Protein AF-S7HQX7-F1 (afdb_monomer)

Nearest PDB structures (foldseek):
  7lxu-assembly1_U  TM=8.194E-01  e=4.400E+00  Plasmodium falciparum 3D7

Secondary structure (DSSP, 8-state):
---------TT--HHHHHHHHHHHHHHHHHHHHHHHHHHHHHHHHSSPPPHHHHHHHHHTSHHHHTT-

Radius of gyration: 15.85 Å; Cα contacts (8 Å, |Δi|>4): 36; chains: 1; bounding box: 33×29×42 Å

Mean predicted aligned error: 4.89 Å

pLDDT: mean 91.64, std 10.74, range [47.81, 98.44]

Structure (mmCIF, N/CA/C/O backbone):
data_AF-S7HQX7-F1
#
_entry.id   AF-S7HQX7-F1
#
loop_
_atom_site.group_PDB
_atom_site.id
_atom_site.type_symbol
_atom_site.label_atom_id
_atom_site.label_alt_id
_atom_site.label_comp_id
_atom_site.label_asym_id
_atom_site.label_entity_id
_atom_site.label_seq_id
_atom_site.pdbx_PDB_ins_code
_atom_site.Cartn_x
_atom_site.Cartn_y
_atom_site.Cartn_z
_atom_site.occupancy
_atom_site.B_iso_or_equiv
_atom_site.auth_seq_id
_atom_site.auth_comp_id
_atom_site.auth_asym_id
_atom_site.auth_atom_id
_atom_site.pdbx_PDB_model_num
ATOM 1 N N . MET A 1 1 ? 0.516 -20.750 15.052 1.00 47.81 1 MET A N 1
ATOM 2 C CA . MET A 1 1 ? 0.918 -19.349 14.801 1.00 47.81 1 MET A CA 1
ATOM 3 C C . MET A 1 1 ? 1.000 -18.644 16.154 1.00 47.81 1 MET A C 1
ATOM 5 O O . MET A 1 1 ? -0.014 -18.190 16.653 1.00 47.81 1 MET A O 1
ATOM 9 N N . TYR A 1 2 ? 2.167 -18.685 16.807 1.00 50.75 2 TYR A N 1
ATOM 10 C CA . TYR A 1 2 ? 2.337 -18.378 18.244 1.00 50.75 2 TYR A CA 1
ATOM 11 C C . TYR A 1 2 ? 2.929 -16.982 18.541 1.00 50.75 2 TYR A C 1
ATOM 13 O O . TYR A 1 2 ? 3.331 -16.730 19.670 1.00 50.75 2 TYR A O 1
ATOM 21 N N . LEU A 1 3 ? 3.017 -16.076 17.556 1.00 63.97 3 LEU A N 1
ATOM 22 C CA . LEU A 1 3 ? 3.806 -14.836 17.699 1.00 63.97 3 LEU A CA 1
ATOM 23 C C . LEU A 1 3 ? 3.089 -13.537 17.298 1.00 63.97 3 LEU A C 1
ATOM 25 O O . LEU A 1 3 ? 3.711 -12.481 17.305 1.00 63.97 3 LEU A O 1
ATOM 29 N N . THR A 1 4 ? 1.797 -13.559 16.968 1.00 66.94 4 THR A N 1
ATOM 30 C CA . THR A 1 4 ? 1.055 -12.305 16.763 1.00 66.94 4 THR A CA 1
ATOM 31 C C . THR A 1 4 ? 0.466 -11.845 18.087 1.00 66.94 4 THR A C 1
ATOM 33 O O . THR A 1 4 ? -0.588 -12.323 18.505 1.00 66.94 4 THR A O 1
ATOM 36 N N . GLN A 1 5 ? 1.157 -10.931 18.764 1.00 70.88 5 GLN A N 1
ATOM 37 C CA . GLN A 1 5 ? 0.617 -10.259 19.939 1.00 70.88 5 GLN A CA 1
ATOM 38 C C . GLN A 1 5 ? -0.423 -9.225 19.492 1.00 70.88 5 GLN A C 1
ATOM 40 O O . GLN A 1 5 ? -0.100 -8.255 18.810 1.00 70.88 5 GLN A O 1
ATOM 45 N N . SER A 1 6 ? -1.685 -9.435 19.859 1.00 69.75 6 SER A N 1
ATOM 46 C CA . SER A 1 6 ? -2.741 -8.447 19.638 1.00 69.75 6 SER A CA 1
ATOM 47 C C . SER A 1 6 ? -2.698 -7.400 20.749 1.00 69.75 6 SER A C 1
ATOM 49 O O . SER A 1 6 ? -3.004 -7.699 21.902 1.00 69.75 6 SER A O 1
ATOM 51 N N . ASN A 1 7 ? -2.326 -6.168 20.404 1.00 74.06 7 ASN A N 1
ATOM 52 C CA . ASN A 1 7 ? -2.401 -5.038 21.324 1.00 74.06 7 ASN A CA 1
ATOM 53 C C . ASN A 1 7 ? -3.802 -4.419 21.276 1.00 74.06 7 ASN A C 1
ATOM 55 O O . ASN A 1 7 ? -4.297 -4.042 20.215 1.00 74.06 7 ASN A O 1
ATOM 59 N N . VAL A 1 8 ? -4.440 -4.310 22.442 1.00 78.19 8 VAL A N 1
ATOM 60 C CA . VAL A 1 8 ? -5.716 -3.605 22.598 1.00 78.19 8 VAL A CA 1
ATOM 61 C C . VAL A 1 8 ? -5.423 -2.210 23.128 1.00 78.19 8 VAL A C 1
ATOM 63 O O . VAL A 1 8 ? -4.951 -2.054 24.256 1.00 78.19 8 VAL A O 1
ATOM 66 N N . ILE A 1 9 ? -5.711 -1.195 22.316 1.00 84.38 9 ILE A N 1
ATOM 67 C CA . ILE A 1 9 ? -5.601 0.204 22.726 1.00 84.38 9 ILE A CA 1
ATOM 68 C C . ILE A 1 9 ? -6.787 0.512 23.648 1.00 84.38 9 ILE A C 1
ATOM 70 O O . ILE A 1 9 ? -7.947 0.404 23.250 1.00 84.38 9 ILE A O 1
ATOM 74 N N . ARG A 1 10 ? -6.496 0.837 24.910 1.00 87.12 10 ARG A N 1
ATOM 75 C CA . ARG A 1 10 ? -7.513 1.147 25.927 1.00 87.12 10 ARG A CA 1
ATOM 76 C C . ARG A 1 10 ? -7.983 2.597 25.795 1.00 87.12 10 ARG A C 1
ATOM 78 O O . ARG A 1 10 ? -7.221 3.451 25.360 1.00 87.12 10 ARG A O 1
ATOM 85 N N . GLY A 1 11 ? -9.214 2.870 26.228 1.00 90.25 11 GLY A N 1
ATOM 86 C CA . GLY A 1 11 ? -9.778 4.227 26.263 1.00 90.25 11 GLY A CA 1
ATOM 87 C C . GLY A 1 11 ? -10.441 4.699 24.964 1.00 90.25 11 GLY A C 1
ATOM 88 O O . GLY A 1 11 ? -10.894 5.834 24.911 1.00 90.25 11 GLY A O 1
ATOM 89 N N . LEU A 1 12 ? -10.532 3.841 23.944 1.00 91.62 12 LEU A N 1
ATOM 90 C CA . LEU A 1 12 ? -11.258 4.121 22.703 1.00 91.62 12 LEU A CA 1
ATOM 91 C C . LEU A 1 12 ? -12.699 3.621 22.777 1.00 91.62 12 LEU A C 1
ATOM 93 O O . LEU A 1 12 ? -12.977 2.589 23.399 1.00 91.62 12 LEU A O 1
ATOM 97 N N . SER A 1 13 ? -13.607 4.309 22.083 1.00 94.19 13 SER A N 1
ATOM 98 C CA . SER A 1 13 ? -14.932 3.754 21.823 1.00 94.19 13 SER A CA 1
ATOM 99 C C . SER A 1 13 ? -14.829 2.554 20.871 1.00 94.19 13 SER A C 1
ATOM 101 O O . S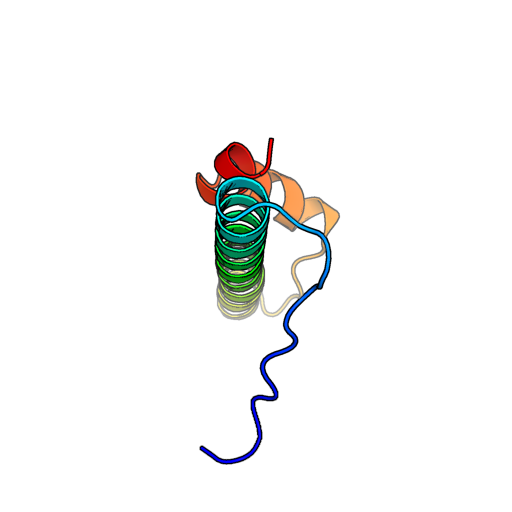ER A 1 13 ? -13.837 2.364 20.160 1.00 94.19 13 SER A O 1
ATOM 103 N N . LYS A 1 14 ? -15.881 1.728 20.818 1.00 91.44 14 LYS A N 1
ATOM 104 C CA . LYS A 1 14 ? -15.945 0.601 19.872 1.00 91.44 14 LYS A CA 1
ATOM 105 C C . LYS A 1 14 ? -15.808 1.071 18.418 1.00 91.44 14 LYS A C 1
ATOM 107 O O . LYS A 1 14 ? -15.203 0.370 17.607 1.00 91.44 14 LYS A O 1
ATOM 112 N N . GLN A 1 15 ? -16.369 2.237 18.102 1.00 94.62 15 GLN A N 1
ATOM 113 C CA . GLN A 1 15 ? -16.323 2.817 16.766 1.00 94.62 15 GLN A CA 1
ATOM 114 C C . GLN A 1 15 ? -14.900 3.251 16.407 1.00 94.62 15 GLN A C 1
ATOM 116 O O . GLN A 1 15 ? -14.392 2.821 15.375 1.00 94.62 15 GLN A O 1
ATOM 121 N N . ASP A 1 16 ? -14.220 3.984 17.291 1.00 93.44 16 ASP A N 1
ATOM 122 C CA . ASP A 1 16 ? -12.849 4.453 17.040 1.00 93.44 16 ASP A CA 1
ATOM 123 C C . ASP A 1 16 ? -11.868 3.286 16.901 1.00 93.44 16 ASP A C 1
ATOM 125 O O . ASP A 1 16 ? -11.003 3.283 16.028 1.00 93.44 16 ASP A O 1
ATOM 129 N N . TYR A 1 17 ? -12.028 2.249 17.732 1.00 93.06 17 TYR A N 1
ATOM 130 C CA . TYR A 1 17 ? -11.217 1.037 17.622 1.00 93.06 17 TYR A CA 1
ATOM 131 C C . TYR A 1 17 ? -11.433 0.317 16.282 1.00 93.06 17 TYR A C 1
ATOM 133 O O . TYR A 1 17 ? -10.481 -0.187 15.686 1.00 93.06 17 TYR A O 1
ATOM 141 N N . THR A 1 18 ? -12.678 0.274 15.801 1.00 92.31 18 THR A N 1
ATOM 142 C CA . THR A 1 18 ? -13.012 -0.343 14.508 1.00 92.31 18 THR A CA 1
ATOM 143 C C . THR A 1 18 ? -12.402 0.455 13.359 1.00 92.31 18 THR A C 1
ATOM 145 O O . THR A 1 18 ? -11.723 -0.133 12.523 1.00 92.31 18 THR A O 1
ATOM 148 N N . MET A 1 19 ? -12.536 1.784 13.388 1.00 93.81 19 MET A N 1
ATOM 149 C CA . MET A 1 19 ? -11.941 2.678 12.394 1.00 93.81 19 MET A CA 1
ATOM 150 C C . MET A 1 19 ? -10.415 2.517 12.331 1.00 93.81 19 MET A C 1
ATOM 152 O O . MET A 1 19 ? -9.855 2.325 11.256 1.00 93.81 19 MET A O 1
ATOM 156 N N . LEU A 1 20 ? -9.731 2.491 13.481 1.00 92.31 20 LEU A N 1
ATOM 157 C CA . LEU A 1 20 ? -8.282 2.256 13.532 1.00 92.31 20 LEU A CA 1
ATOM 158 C C . LEU A 1 20 ? -7.889 0.905 12.931 1.00 92.31 20 LEU A C 1
ATOM 160 O O . LEU A 1 20 ? -6.896 0.806 12.211 1.00 92.31 20 LEU A O 1
ATOM 164 N N . ARG A 1 21 ? -8.663 -0.146 13.217 1.00 92.12 21 ARG A N 1
ATOM 165 C CA . ARG A 1 21 ? -8.406 -1.482 12.675 1.00 92.12 21 ARG A CA 1
ATOM 166 C C . ARG A 1 21 ? -8.541 -1.507 11.151 1.00 92.12 21 ARG A C 1
ATOM 168 O O . ARG A 1 21 ? -7.711 -2.133 10.494 1.00 92.12 21 ARG A O 1
ATOM 175 N N . GLU A 1 22 ? -9.545 -0.827 10.607 1.00 94.56 22 GLU A N 1
ATOM 176 C CA . GLU A 1 22 ? -9.750 -0.680 9.162 1.00 94.56 22 GLU A CA 1
ATOM 177 C C . GLU A 1 22 ? -8.600 0.098 8.514 1.00 94.56 22 GLU A C 1
ATOM 179 O O . GLU A 1 22 ? -7.999 -0.389 7.560 1.00 94.56 22 GLU A O 1
ATOM 184 N N . MET A 1 23 ? -8.186 1.225 9.100 1.00 95.25 23 MET A N 1
ATOM 185 C CA . MET A 1 23 ? -7.026 1.990 8.624 1.00 95.25 23 MET A CA 1
ATOM 186 C C . MET A 1 23 ? -5.741 1.148 8.611 1.00 95.25 23 MET A C 1
ATOM 188 O O . MET A 1 23 ? -4.982 1.177 7.641 1.00 95.25 23 MET A O 1
ATOM 192 N N . CYS A 1 24 ? -5.491 0.345 9.652 1.00 94.06 24 CYS A N 1
ATOM 193 C CA . CYS A 1 24 ? -4.356 -0.583 9.660 1.00 94.06 24 CYS A CA 1
ATOM 194 C C . CYS A 1 24 ? -4.444 -1.607 8.522 1.00 94.06 24 CYS A C 1
ATOM 196 O O . CYS A 1 24 ? -3.425 -1.952 7.922 1.00 94.06 24 CYS A O 1
ATOM 198 N N . GLN A 1 25 ? -5.645 -2.096 8.215 1.00 95.31 25 GLN A N 1
ATOM 199 C CA . GLN A 1 25 ? -5.851 -3.040 7.125 1.00 95.31 25 GLN A CA 1
ATOM 200 C C . GLN A 1 25 ? -5.595 -2.393 5.758 1.00 95.31 25 GLN A C 1
ATOM 202 O O . GLN A 1 25 ? -4.854 -2.969 4.961 1.00 95.31 25 GLN A O 1
ATOM 207 N N . TYR A 1 26 ? -6.110 -1.187 5.511 1.00 97.06 26 TYR A N 1
ATOM 208 C CA . TYR A 1 26 ? -5.854 -0.449 4.268 1.00 97.06 26 TYR A CA 1
ATOM 209 C C . TYR A 1 26 ? -4.367 -0.130 4.093 1.00 97.06 26 TYR A C 1
ATOM 211 O O . TYR A 1 26 ? -3.813 -0.334 3.015 1.00 97.06 26 TYR A O 1
ATOM 219 N N . SER A 1 27 ? -3.685 0.262 5.171 1.00 96.38 27 SER A N 1
ATOM 220 C CA . SER A 1 27 ? -2.236 0.489 5.166 1.00 96.38 27 SER A CA 1
ATOM 221 C C . SER A 1 27 ? -1.444 -0.780 4.816 1.00 96.38 27 SER A C 1
ATOM 223 O O . SER A 1 27 ? -0.569 -0.750 3.949 1.00 96.38 27 SER A O 1
ATOM 225 N N . ASN A 1 28 ? -1.797 -1.928 5.406 1.00 96.56 28 ASN A N 1
ATOM 226 C CA . ASN A 1 28 ? -1.165 -3.213 5.082 1.00 96.56 28 ASN A CA 1
ATOM 227 C C . ASN A 1 28 ? -1.408 -3.629 3.624 1.00 96.56 28 ASN A C 1
ATOM 229 O O . ASN A 1 28 ? -0.503 -4.138 2.961 1.00 96.56 28 ASN A O 1
ATOM 233 N N . ASN A 1 29 ? -2.618 -3.406 3.109 1.00 97.12 29 ASN A N 1
ATOM 234 C CA . ASN A 1 29 ? -2.935 -3.683 1.712 1.00 97.12 29 ASN A CA 1
ATOM 235 C C . ASN A 1 29 ? -2.109 -2.793 0.775 1.00 97.12 29 ASN A C 1
ATOM 237 O O . ASN A 1 29 ? -1.523 -3.290 -0.184 1.00 97.12 29 ASN A O 1
ATOM 241 N N . LEU A 1 30 ? -2.001 -1.500 1.085 1.00 97.19 30 LEU A N 1
ATOM 242 C CA . LEU A 1 30 ? -1.207 -0.552 0.309 1.00 97.19 30 LEU A CA 1
ATOM 243 C C . LEU A 1 30 ? 0.291 -0.902 0.332 1.00 97.19 30 LEU A C 1
ATOM 245 O O . LEU A 1 30 ? 0.962 -0.805 -0.694 1.00 97.19 30 LEU A O 1
ATOM 249 N N . TYR A 1 31 ? 0.810 -1.383 1.466 1.00 96.75 31 TYR A N 1
ATOM 250 C CA . TYR A 1 31 ? 2.169 -1.924 1.553 1.00 96.75 31 TYR A CA 1
ATOM 251 C C . TYR A 1 31 ? 2.374 -3.103 0.590 1.00 96.75 31 TYR A C 1
ATOM 253 O O . TYR A 1 31 ? 3.367 -3.144 -0.139 1.00 96.75 31 TYR A O 1
ATOM 261 N N . ASN A 1 32 ? 1.415 -4.032 0.531 1.00 97.50 32 ASN A N 1
ATOM 262 C CA . ASN A 1 32 ? 1.483 -5.161 -0.397 1.00 97.50 32 ASN A CA 1
ATOM 263 C C . ASN A 1 32 ? 1.466 -4.704 -1.861 1.00 97.50 32 ASN A C 1
ATOM 265 O O . ASN A 1 32 ? 2.220 -5.253 -2.664 1.00 97.50 32 ASN A O 1
ATOM 269 N N . VAL A 1 33 ? 0.667 -3.686 -2.201 1.00 97.38 33 VAL A N 1
ATOM 270 C CA . VAL A 1 33 ? 0.672 -3.068 -3.539 1.00 97.38 33 VAL A CA 1
ATOM 271 C C . VAL A 1 33 ? 2.062 -2.523 -3.858 1.00 97.38 33 VAL A C 1
ATOM 273 O O . VAL A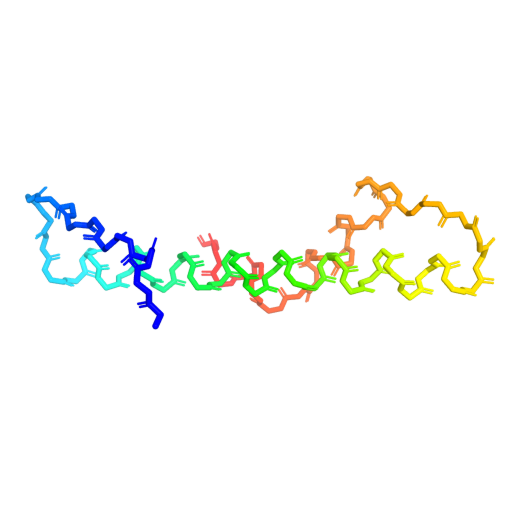 1 33 ? 2.634 -2.884 -4.882 1.00 97.38 33 VAL A O 1
ATOM 276 N N . ALA A 1 34 ? 2.653 -1.736 -2.955 1.00 97.56 34 ALA A N 1
ATOM 277 C CA . ALA A 1 34 ? 3.973 -1.148 -3.163 1.00 97.56 34 ALA A CA 1
ATOM 278 C C . ALA A 1 34 ? 5.058 -2.212 -3.404 1.00 97.56 34 ALA A C 1
ATOM 280 O O . ALA A 1 34 ? 5.834 -2.095 -4.354 1.00 97.56 34 ALA A O 1
ATOM 281 N N . VAL A 1 35 ? 5.102 -3.259 -2.571 1.00 97.94 35 VAL A N 1
ATOM 282 C CA . VAL A 1 35 ? 6.083 -4.352 -2.695 1.00 97.94 35 VAL A CA 1
ATOM 283 C C . VAL A 1 35 ? 5.855 -5.162 -3.970 1.00 97.94 35 VAL A C 1
ATOM 285 O O . VAL A 1 35 ? 6.821 -5.539 -4.637 1.00 97.94 35 VAL A O 1
ATOM 288 N N . TYR A 1 36 ? 4.597 -5.413 -4.336 1.00 97.75 36 TYR A N 1
ATOM 289 C CA . TYR A 1 36 ? 4.265 -6.097 -5.581 1.00 97.75 36 TYR 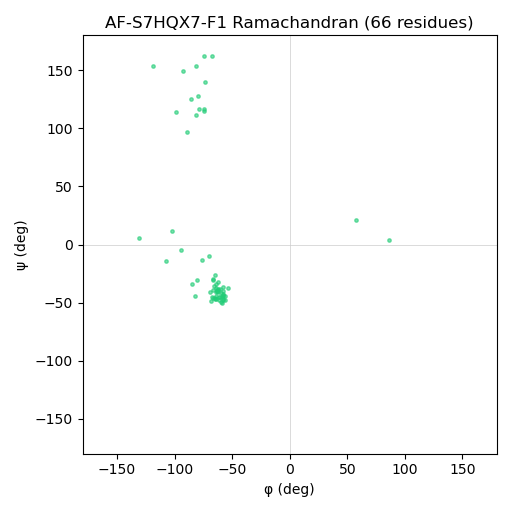A CA 1
ATOM 290 C C . TYR A 1 36 ? 4.756 -5.305 -6.796 1.00 97.75 36 TYR A C 1
ATOM 292 O O . TYR A 1 36 ? 5.447 -5.872 -7.641 1.00 97.75 36 TYR A O 1
ATOM 300 N N . THR A 1 37 ? 4.482 -4.000 -6.849 1.00 97.88 37 THR A N 1
ATOM 301 C CA . THR A 1 37 ? 4.917 -3.122 -7.944 1.00 97.88 37 THR A CA 1
ATOM 302 C C . THR A 1 37 ? 6.438 -3.087 -8.068 1.00 97.88 37 THR A C 1
ATOM 304 O O . THR A 1 37 ? 6.967 -3.266 -9.163 1.00 97.88 37 THR A O 1
ATOM 307 N N . ILE A 1 38 ? 7.157 -2.945 -6.947 1.00 98.31 38 ILE A N 1
ATOM 308 C CA . ILE A 1 38 ? 8.629 -2.988 -6.929 1.00 98.31 38 ILE A CA 1
ATOM 309 C C . ILE A 1 38 ? 9.137 -4.319 -7.491 1.00 98.31 38 ILE A C 1
ATOM 311 O O . ILE A 1 38 ? 10.065 -4.337 -8.298 1.00 98.31 38 ILE A O 1
ATOM 315 N N . ARG A 1 39 ? 8.527 -5.439 -7.084 1.00 98.31 39 ARG A N 1
ATOM 316 C CA . ARG A 1 39 ? 8.914 -6.774 -7.550 1.00 98.31 39 ARG A CA 1
ATOM 317 C C . ARG A 1 39 ? 8.674 -6.954 -9.049 1.00 98.31 39 ARG A C 1
ATOM 319 O O . ARG A 1 39 ? 9.552 -7.489 -9.716 1.00 98.31 39 ARG A O 1
ATOM 326 N N . GLN A 1 40 ? 7.511 -6.543 -9.558 1.00 98.25 40 GLN A N 1
ATOM 327 C CA . GLN A 1 40 ? 7.206 -6.622 -10.991 1.00 98.25 40 GLN A CA 1
ATOM 328 C C . GLN A 1 40 ? 8.214 -5.803 -11.796 1.00 98.25 40 GLN A C 1
ATOM 330 O O . GLN A 1 40 ? 8.868 -6.340 -12.682 1.00 98.25 40 GLN A O 1
ATOM 335 N N . HIS A 1 41 ? 8.437 -4.549 -11.393 1.00 98.19 41 HIS A N 1
ATOM 336 C CA . HIS A 1 41 ? 9.407 -3.679 -12.045 1.00 98.19 41 HIS A CA 1
ATOM 337 C C . HIS A 1 41 ? 10.810 -4.299 -12.071 1.00 98.19 41 HIS A C 1
ATOM 339 O O . HIS A 1 41 ? 11.455 -4.309 -13.114 1.00 98.19 41 HIS A O 1
ATOM 345 N N . TYR A 1 42 ? 11.266 -4.875 -10.954 1.00 98.38 42 TYR A N 1
ATOM 346 C CA . TYR A 1 42 ? 12.570 -5.533 -10.900 1.00 98.38 42 TYR A CA 1
ATOM 347 C C . TYR A 1 42 ? 12.671 -6.730 -11.852 1.00 98.38 42 TYR A C 1
ATOM 349 O O . TYR A 1 42 ? 13.720 -6.933 -12.455 1.00 98.38 42 TYR A O 1
ATOM 357 N N . PHE A 1 43 ? 11.613 -7.526 -12.012 1.00 98.44 43 PHE A N 1
ATOM 358 C CA . PHE A 1 43 ? 11.643 -8.649 -12.953 1.00 98.44 43 PHE A CA 1
ATOM 359 C C . PHE A 1 43 ? 11.738 -8.203 -14.414 1.00 98.44 43 PHE A C 1
ATOM 361 O O . PHE A 1 43 ? 12.388 -8.887 -15.203 1.00 98.44 43 PHE A O 1
ATOM 368 N N . ASP A 1 44 ? 11.179 -7.044 -14.751 1.00 98.00 44 ASP A N 1
ATOM 369 C CA . ASP A 1 44 ? 11.228 -6.508 -16.110 1.00 98.00 44 ASP A CA 1
ATOM 370 C C . ASP A 1 44 ? 12.548 -5.775 -16.397 1.00 98.00 44 ASP A C 1
ATOM 372 O O . ASP A 1 44 ? 13.162 -5.955 -17.450 1.00 98.00 44 ASP A O 1
ATOM 376 N N . THR A 1 45 ? 13.014 -4.946 -15.459 1.00 97.75 45 THR A N 1
ATOM 377 C CA . THR A 1 45 ? 14.123 -4.002 -15.690 1.00 97.75 45 THR A CA 1
ATOM 378 C C . THR A 1 45 ? 15.429 -4.402 -15.013 1.00 97.75 45 THR A C 1
ATOM 380 O O . THR A 1 45 ? 16.476 -3.845 -15.337 1.00 97.75 45 THR A O 1
ATOM 383 N N . HIS A 1 46 ? 15.391 -5.357 -14.078 1.00 97.81 46 HIS A N 1
ATOM 384 C CA . HIS A 1 46 ? 16.489 -5.702 -13.164 1.00 97.81 46 HIS A CA 1
ATOM 385 C C . HIS A 1 46 ? 16.961 -4.518 -12.299 1.00 97.81 46 HIS A C 1
ATOM 387 O O . HIS A 1 46 ? 18.076 -4.525 -11.771 1.00 97.81 46 HIS A O 1
ATOM 393 N N . GLN A 1 47 ? 16.111 -3.500 -12.131 1.00 97.56 47 GLN A N 1
ATOM 394 C CA . GLN A 1 47 ? 16.387 -2.303 -11.340 1.00 97.56 47 GLN A CA 1
ATOM 395 C C . GLN A 1 47 ? 15.393 -2.161 -10.188 1.00 97.56 47 GLN A C 1
ATOM 397 O O . GLN A 1 47 ? 14.273 -2.664 -10.224 1.00 97.56 47 GLN A O 1
ATOM 402 N N . PHE A 1 48 ? 15.822 -1.492 -9.120 1.00 97.31 48 PHE A N 1
ATOM 403 C CA . PHE A 1 48 ? 14.952 -1.193 -7.989 1.00 97.31 48 PHE A CA 1
ATOM 404 C C . PHE A 1 48 ? 14.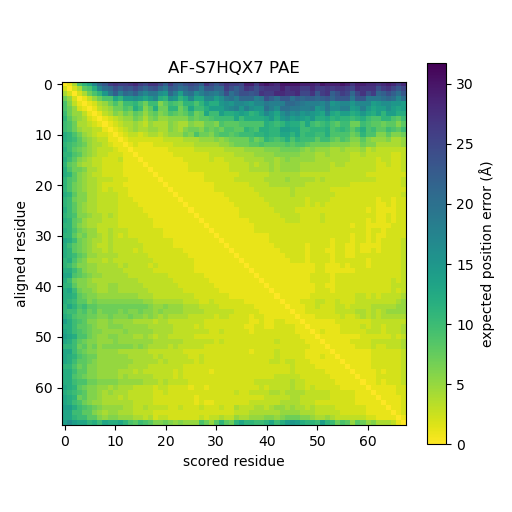065 0.016 -8.303 1.00 97.31 48 PHE A C 1
ATOM 406 O O . PHE A 1 48 ? 14.578 1.080 -8.647 1.00 97.31 48 PHE A O 1
ATOM 413 N N . LEU A 1 49 ? 12.751 -0.133 -8.121 1.00 97.62 49 LEU A N 1
ATOM 414 C CA . LEU A 1 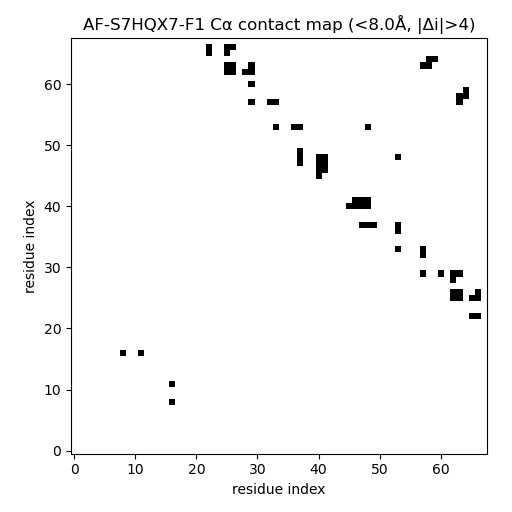49 ? 11.801 0.969 -8.252 1.00 97.62 49 LEU A CA 1
ATOM 415 C C . LEU A 1 49 ? 11.820 1.839 -6.989 1.00 97.62 49 LEU A C 1
ATOM 417 O O . LEU A 1 49 ? 11.463 1.379 -5.901 1.00 97.62 49 LEU A O 1
ATOM 421 N N . ARG A 1 50 ? 12.226 3.102 -7.133 1.00 97.12 50 ARG A N 1
ATOM 422 C CA . ARG A 1 50 ? 12.323 4.038 -6.006 1.00 97.12 50 ARG A CA 1
ATOM 423 C C . ARG A 1 50 ? 10.956 4.522 -5.536 1.00 97.12 50 ARG A C 1
ATOM 425 O O . ARG A 1 50 ? 9.955 4.432 -6.245 1.00 97.12 50 ARG A O 1
ATOM 432 N N . TYR A 1 51 ? 10.930 5.062 -4.321 1.00 95.56 51 TYR A N 1
ATOM 433 C CA . TYR A 1 51 ? 9.708 5.547 -3.689 1.00 95.56 51 TYR A CA 1
ATOM 434 C C . TYR A 1 51 ? 9.008 6.623 -4.524 1.00 95.56 51 TYR A C 1
ATOM 436 O O . TYR A 1 51 ? 7.798 6.561 -4.693 1.00 95.56 51 TYR A O 1
ATOM 444 N N . GLU A 1 52 ? 9.754 7.578 -5.071 1.00 96.81 52 GLU A N 1
ATOM 445 C CA . GLU A 1 52 ? 9.226 8.707 -5.840 1.00 96.81 52 GLU A CA 1
ATOM 446 C C . GLU A 1 52 ? 8.490 8.244 -7.100 1.00 96.81 52 GLU A C 1
ATOM 448 O O . GLU A 1 52 ? 7.515 8.865 -7.518 1.00 96.81 52 GLU A O 1
ATOM 453 N N . GLU A 1 53 ? 8.942 7.130 -7.675 1.00 96.50 53 GLU A N 1
ATOM 454 C CA . GLU A 1 53 ? 8.371 6.510 -8.869 1.00 96.50 53 GLU A CA 1
ATOM 455 C C . GLU A 1 53 ? 7.191 5.592 -8.509 1.00 96.50 53 GLU A C 1
ATOM 457 O O . GLU A 1 53 ? 6.209 5.520 -9.243 1.00 96.50 53 GLU A O 1
ATOM 462 N N . ASN A 1 54 ? 7.245 4.931 -7.348 1.00 96.69 54 ASN A N 1
ATOM 463 C CA . ASN A 1 54 ? 6.179 4.051 -6.863 1.00 96.69 54 ASN A CA 1
ATOM 464 C C . ASN A 1 54 ? 5.008 4.818 -6.217 1.00 96.69 54 ASN A C 1
ATOM 466 O O . ASN A 1 54 ? 3.864 4.375 -6.261 1.00 96.69 54 ASN A O 1
ATOM 470 N N . TYR A 1 55 ? 5.270 5.978 -5.611 1.00 95.56 55 TYR A N 1
ATOM 471 C CA . TYR A 1 55 ? 4.276 6.765 -4.880 1.00 95.56 55 TYR A CA 1
ATOM 472 C C . TYR A 1 55 ? 3.053 7.138 -5.733 1.00 95.56 55 TYR A C 1
ATOM 474 O O . TYR A 1 55 ? 1.941 6.907 -5.257 1.00 95.56 55 TYR A O 1
ATOM 482 N N . PRO A 1 56 ? 3.196 7.651 -6.974 1.00 96.31 56 PRO A N 1
ATOM 483 C CA . PRO A 1 56 ? 2.049 7.934 -7.834 1.00 96.31 56 PRO A CA 1
ATOM 484 C C . PRO A 1 56 ? 1.191 6.692 -8.104 1.00 96.31 56 PRO A C 1
ATOM 486 O O . PRO A 1 56 ? -0.029 6.777 -8.031 1.00 96.31 56 PRO A O 1
ATOM 489 N N . ILE A 1 57 ? 1.820 5.531 -8.314 1.00 95.00 57 IL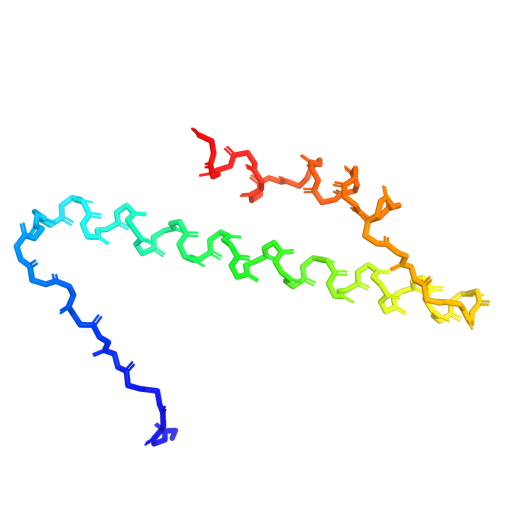E A N 1
ATOM 490 C CA . ILE A 1 57 ? 1.131 4.253 -8.560 1.00 95.00 57 ILE A CA 1
ATOM 491 C C . ILE A 1 57 ? 0.326 3.839 -7.323 1.00 95.00 57 ILE A C 1
ATOM 493 O O . ILE A 1 57 ? -0.851 3.496 -7.410 1.00 95.00 57 ILE A O 1
ATOM 497 N N . CYS A 1 58 ? 0.941 3.913 -6.142 1.00 95.00 58 CYS A N 1
ATOM 498 C CA . CYS A 1 58 ? 0.259 3.636 -4.881 1.00 95.00 58 CYS A CA 1
ATOM 499 C C . CYS A 1 58 ? -0.868 4.639 -4.596 1.00 95.00 58 CYS A C 1
ATOM 501 O O . CYS A 1 58 ? -1.882 4.260 -4.018 1.00 95.00 58 CYS A O 1
ATOM 503 N N . LYS A 1 59 ? -0.716 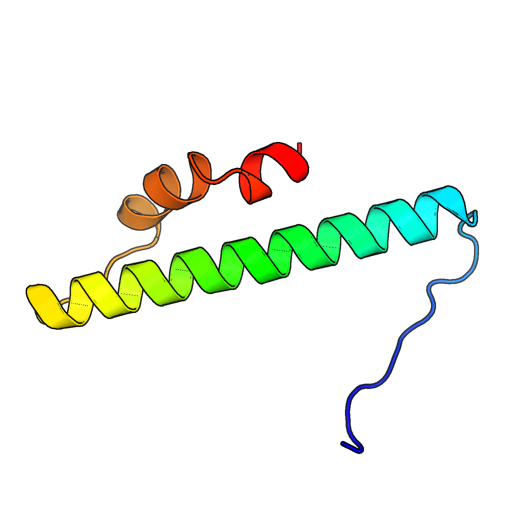5.904 -5.000 1.00 95.31 59 LYS A N 1
ATOM 504 C CA . LYS A 1 59 ? -1.711 6.964 -4.787 1.00 95.31 59 LYS A CA 1
ATOM 505 C C . LYS A 1 59 ? -3.007 6.734 -5.569 1.00 95.31 59 LYS A C 1
ATOM 507 O O . LYS A 1 59 ? -4.064 7.154 -5.112 1.00 95.31 59 LYS A O 1
ATOM 512 N N . GLU A 1 60 ? -2.932 6.067 -6.718 1.00 96.19 60 GLU A N 1
ATOM 513 C CA . GLU A 1 60 ? -4.104 5.684 -7.516 1.00 96.19 60 GLU A CA 1
ATOM 514 C C . GLU A 1 60 ? -4.858 4.477 -6.936 1.00 96.19 60 GLU A C 1
ATOM 516 O O . GLU A 1 60 ? -5.986 4.194 -7.338 1.00 96.19 60 GLU A O 1
ATOM 521 N N . ASN A 1 61 ? -4.262 3.753 -5.984 1.00 96.25 61 ASN A N 1
ATOM 522 C CA . ASN A 1 61 ? -4.881 2.578 -5.390 1.00 96.25 61 ASN A CA 1
ATOM 523 C C . ASN A 1 61 ? -6.031 2.953 -4.438 1.00 96.25 61 ASN A C 1
ATOM 525 O O . ASN A 1 61 ? -5.903 3.855 -3.613 1.00 96.25 61 ASN A O 1
ATOM 529 N N . GLU A 1 62 ? -7.123 2.186 -4.474 1.00 95.81 62 GLU A N 1
ATOM 530 C CA . GLU A 1 62 ? -8.300 2.398 -3.617 1.00 95.81 62 GLU A CA 1
ATOM 531 C C . GLU A 1 62 ? -7.962 2.455 -2.118 1.00 95.81 62 GLU A C 1
ATOM 533 O O . GLU A 1 62 ? -8.509 3.286 -1.394 1.00 95.81 62 GLU A O 1
ATOM 538 N N . ASN A 1 63 ? -7.002 1.642 -1.653 1.00 95.81 63 ASN A N 1
ATOM 539 C CA . ASN A 1 63 ? -6.604 1.614 -0.245 1.00 95.81 63 ASN A CA 1
ATOM 540 C C . ASN A 1 63 ? -5.970 2.943 0.193 1.00 95.81 63 ASN A C 1
ATOM 542 O O . ASN A 1 63 ? -6.049 3.288 1.367 1.00 95.81 63 ASN A O 1
ATOM 546 N N . TYR A 1 64 ? -5.366 3.700 -0.732 1.00 94.75 64 TYR A N 1
ATOM 547 C CA . TYR A 1 64 ? -4.858 5.042 -0.448 1.00 94.75 64 TYR A CA 1
ATOM 548 C C . TYR A 1 64 ? -6.003 6.032 -0.212 1.00 94.75 64 TYR A C 1
ATOM 550 O O . TYR A 1 64 ? -5.933 6.838 0.711 1.00 94.75 64 TYR A O 1
ATOM 558 N N . GLY A 1 65 ? -7.074 5.945 -1.007 1.00 93.81 65 GLY A N 1
ATOM 559 C CA . GLY A 1 65 ? -8.269 6.774 -0.835 1.00 93.81 65 GLY A CA 1
ATOM 560 C C . GLY A 1 65 ? -9.017 6.480 0.467 1.00 93.81 65 GLY A C 1
ATOM 561 O O . GLY A 1 65 ? -9.497 7.402 1.111 1.00 93.81 65 GLY A O 1
ATOM 562 N N . LEU A 1 66 ? -9.051 5.215 0.899 1.00 93.94 66 LEU A N 1
ATOM 563 C CA . LEU A 1 66 ? -9.685 4.798 2.160 1.00 93.94 66 LEU A CA 1
ATOM 564 C C . LEU A 1 66 ? -8.933 5.258 3.425 1.00 93.94 66 LEU A C 1
ATOM 566 O O . LEU A 1 66 ? -9.446 5.102 4.532 1.00 93.94 66 LEU A O 1
ATOM 570 N N . LEU A 1 67 ? -7.715 5.785 3.277 1.00 91.12 67 LEU A N 1
ATOM 571 C CA . LE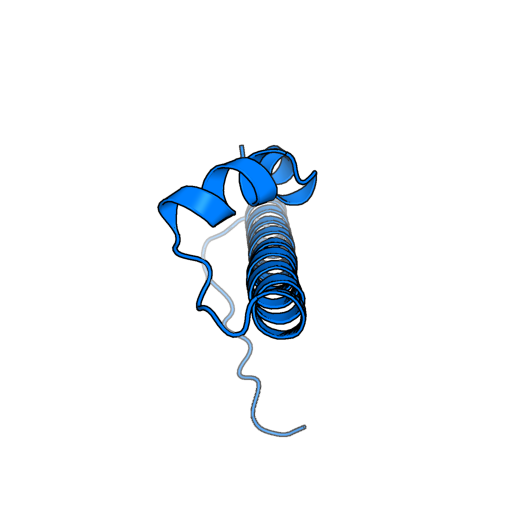U A 1 67 ? -6.912 6.334 4.373 1.00 91.12 67 LEU A CA 1
ATOM 572 C C . LEU A 1 67 ? -7.074 7.857 4.554 1.00 91.12 67 LEU A C 1
ATOM 574 O O . LEU A 1 67 ? -6.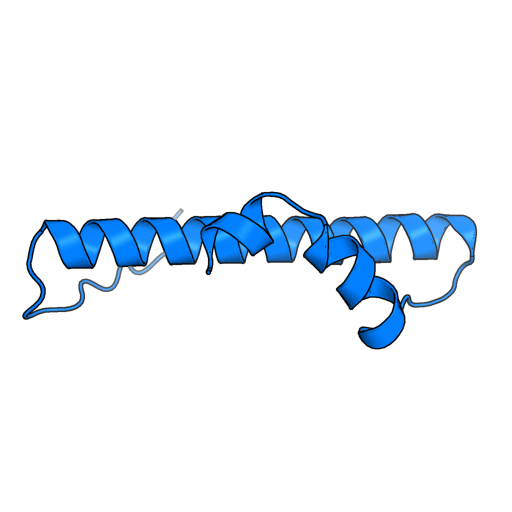470 8.396 5.484 1.00 91.12 67 LEU A O 1
ATOM 578 N N . GLN A 1 68 ? -7.819 8.540 3.675 1.00 78.50 68 GLN A N 1
ATOM 579 C CA . GLN A 1 68 ? -8.069 9.991 3.723 1.00 78.50 68 GLN A CA 1
ATOM 580 C C . GLN A 1 68 ? -9.331 10.334 4.513 1.00 78.50 68 GLN A C 1
ATOM 582 O O . GLN A 1 68 ? -9.294 11.376 5.206 1.00 78.50 68 GLN A O 1
#

Foldseek 3Di:
DPPDDDDDDPPDDPVVSVLVVLLVVLVVVLVVVLVVVQVVCCVVPVDGDDPVRSVVVSCPDPSVVSND

Solvent-accessible surface area (backbone atoms only — not comparable to full-atom values): 4190 Å² total; per-residue (Å²): 136,94,77,82,81,83,83,80,80,80,96,59,53,76,64,57,50,49,53,52,52,50,43,52,49,30,52,53,52,43,50,51,51,49,53,49,52,33,52,52,46,24,74,76,69,76,43,86,65,49,66,85,70,46,46,64,62,49,60,73,35,68,42,47,62,74,67,112

Sequence (68 aa):
MYLTQSNVIRGLSKQDYTMLREMCQYSNNLYNVAVYTIRQHYFDTHQFLRYEENYPICKENENYGLLQ